Protein AF-A0A059X182-F1 (afdb_monomer)

Structure (mmCIF, N/CA/C/O backbone):
data_AF-A0A059X182-F1
#
_entry.id   AF-A0A059X182-F1
#
loop_
_atom_site.group_PDB
_atom_site.id
_atom_site.type_symbol
_atom_site.label_atom_id
_atom_site.label_alt_id
_atom_site.label_comp_id
_atom_site.label_asym_id
_atom_site.label_entity_id
_atom_site.label_seq_id
_atom_site.pdbx_PDB_ins_code
_atom_site.Cartn_x
_atom_site.Cartn_y
_atom_site.Cartn_z
_atom_site.occupancy
_atom_site.B_iso_or_equiv
_atom_site.auth_seq_id
_atom_site.auth_comp_id
_atom_site.auth_asym_id
_atom_site.auth_atom_id
_atom_site.pdbx_PDB_model_num
A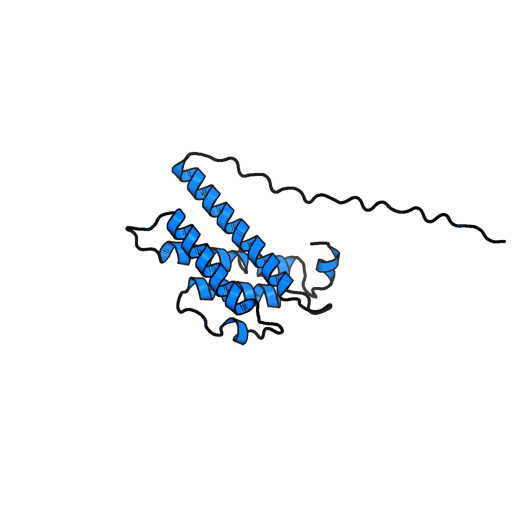TOM 1 N N . MET A 1 1 ? 13.615 12.307 -3.192 1.00 43.84 1 MET A N 1
ATOM 2 C CA . MET A 1 1 ? 14.083 12.114 -4.580 1.00 43.84 1 MET A CA 1
ATOM 3 C C . MET A 1 1 ? 14.734 13.406 -5.042 1.00 43.84 1 MET A C 1
ATOM 5 O O . MET A 1 1 ? 14.181 14.458 -4.745 1.00 43.84 1 MET A O 1
ATOM 9 N N . SER A 1 2 ? 15.906 13.357 -5.677 1.00 32.84 2 SER A N 1
ATOM 10 C CA . SER A 1 2 ? 16.503 14.549 -6.292 1.00 32.84 2 SER A CA 1
ATOM 11 C C . SER A 1 2 ? 15.835 14.832 -7.641 1.00 32.84 2 SER A C 1
ATOM 13 O O . SER A 1 2 ? 15.426 13.909 -8.342 1.00 32.84 2 SER A O 1
ATOM 15 N N . TRP A 1 3 ? 15.747 16.112 -8.004 1.00 40.00 3 TRP A N 1
ATOM 16 C CA . TRP A 1 3 ? 15.195 16.608 -9.273 1.00 40.00 3 TRP A CA 1
ATOM 17 C C . TRP A 1 3 ? 15.859 15.992 -10.519 1.00 40.00 3 TRP A C 1
ATOM 19 O O . TRP A 1 3 ? 15.271 15.950 -11.590 1.00 40.00 3 TRP A O 1
ATOM 29 N N . GLU A 1 4 ? 17.068 15.447 -10.392 1.00 35.78 4 GLU A N 1
ATOM 30 C CA . GLU A 1 4 ? 17.755 14.795 -11.511 1.00 35.78 4 GLU A CA 1
ATOM 31 C C . GLU A 1 4 ? 17.222 13.393 -11.832 1.00 35.78 4 GLU A C 1
ATOM 33 O O . GLU A 1 4 ? 17.220 13.003 -12.997 1.00 35.78 4 GLU A O 1
ATOM 38 N N . ALA A 1 5 ? 16.644 12.678 -10.858 1.00 44.47 5 ALA A N 1
ATOM 39 C CA . ALA A 1 5 ? 15.903 11.442 -11.138 1.00 44.47 5 ALA A CA 1
ATOM 40 C C . ALA A 1 5 ? 14.602 11.710 -11.929 1.00 44.47 5 ALA A C 1
ATOM 42 O O . ALA A 1 5 ? 14.077 10.815 -12.585 1.00 44.47 5 ALA A O 1
ATOM 43 N N . PHE A 1 6 ? 14.117 12.959 -11.903 1.00 45.34 6 PHE A N 1
ATOM 44 C CA . PHE A 1 6 ? 12.912 13.452 -12.583 1.00 45.34 6 PHE A CA 1
ATOM 45 C C . PHE A 1 6 ? 13.122 13.692 -14.088 1.00 45.34 6 PHE A C 1
ATOM 47 O O . PHE A 1 6 ? 12.164 13.747 -14.850 1.00 45.34 6 PHE A O 1
ATOM 54 N N . ARG A 1 7 ? 14.380 13.836 -14.530 1.00 42.16 7 ARG A N 1
ATOM 55 C CA . ARG A 1 7 ? 14.741 14.168 -15.920 1.00 42.16 7 ARG A CA 1
ATOM 56 C C . ARG A 1 7 ? 14.948 12.938 -16.812 1.00 42.16 7 ARG A C 1
ATOM 58 O O . ARG A 1 7 ? 15.054 13.076 -18.024 1.00 42.16 7 ARG A O 1
ATOM 65 N N . LEU A 1 8 ? 15.024 11.748 -16.211 1.00 46.28 8 LEU A N 1
ATOM 66 C CA . LEU A 1 8 ? 15.281 10.477 -16.901 1.00 46.28 8 LEU A CA 1
ATOM 67 C C . LEU A 1 8 ? 13.999 9.723 -17.286 1.00 46.28 8 LEU A C 1
ATOM 69 O O . LEU A 1 8 ? 14.058 8.727 -18.011 1.00 46.28 8 LEU A O 1
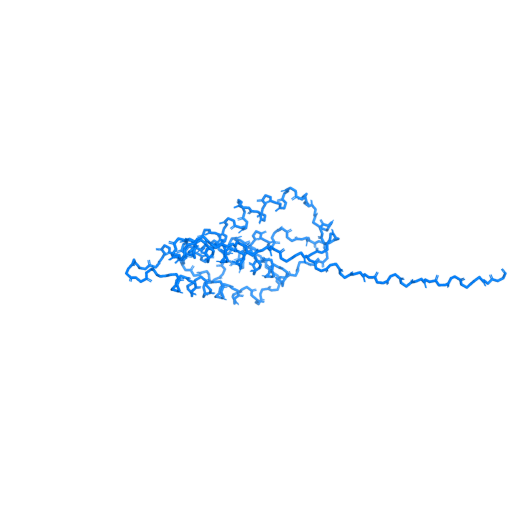ATOM 73 N N . THR A 1 9 ? 12.831 10.174 -16.819 1.00 51.69 9 THR A N 1
ATOM 74 C CA . THR A 1 9 ? 11.539 9.714 -17.335 1.00 51.69 9 THR A CA 1
ATOM 75 C C . THR A 1 9 ? 11.204 10.537 -18.568 1.00 51.69 9 THR A C 1
ATOM 77 O O . THR A 1 9 ? 11.085 11.752 -18.475 1.00 51.69 9 THR A O 1
ATOM 80 N N . SER A 1 10 ? 10.976 9.898 -19.712 1.00 53.91 10 SER A N 1
ATOM 81 C CA . SER A 1 10 ? 10.473 10.521 -20.952 1.00 53.91 10 SER A CA 1
ATOM 82 C C . SER A 1 10 ? 9.062 11.132 -20.822 1.00 53.91 10 SER A C 1
ATOM 84 O O . SER A 1 10 ? 8.423 11.394 -21.832 1.00 53.91 10 SER A O 1
ATOM 86 N N . LYS A 1 11 ? 8.543 11.264 -19.596 1.00 61.16 11 LYS A N 1
ATOM 87 C CA . LYS A 1 11 ? 7.168 11.625 -19.256 1.00 61.16 11 LYS A CA 1
ATOM 88 C C . LYS A 1 11 ? 7.162 12.966 -18.545 1.00 61.16 11 LYS A C 1
ATOM 90 O O . LYS A 1 11 ? 8.039 13.234 -17.720 1.00 61.16 11 LYS A O 1
ATOM 95 N N . SER A 1 12 ? 6.179 13.798 -18.854 1.00 61.97 12 SER A N 1
ATOM 96 C CA . SER A 1 12 ? 6.045 15.104 -18.227 1.00 61.97 12 SER A CA 1
ATOM 97 C C . SER A 1 12 ? 5.662 14.968 -16.742 1.00 61.97 12 SER A C 1
ATOM 99 O O . SER A 1 12 ? 5.053 13.975 -16.328 1.00 61.97 12 SER A O 1
ATOM 101 N N . PRO A 1 13 ? 5.964 15.977 -15.910 1.00 63.91 13 PRO A N 1
ATOM 102 C CA . PRO A 1 13 ? 5.547 15.997 -14.508 1.00 63.91 13 PRO A CA 1
ATOM 103 C C . PRO A 1 13 ? 4.027 15.855 -14.330 1.00 63.91 13 PRO A C 1
ATOM 105 O O . PRO A 1 13 ? 3.577 15.268 -13.348 1.00 63.91 13 PRO A O 1
ATOM 108 N N . ALA A 1 14 ? 3.246 16.360 -15.292 1.00 66.75 14 ALA A N 1
ATOM 109 C CA . ALA A 1 14 ? 1.792 16.239 -15.314 1.00 66.75 14 ALA A CA 1
ATOM 110 C C . ALA A 1 14 ? 1.348 14.785 -15.531 1.00 66.75 14 ALA A C 1
ATOM 112 O O . ALA A 1 14 ? 0.534 14.281 -14.766 1.00 66.75 14 ALA A O 1
ATOM 113 N N . GLU A 1 15 ? 1.942 14.072 -16.491 1.00 66.19 15 GLU A N 1
ATOM 114 C CA . GLU A 1 15 ? 1.655 12.648 -16.732 1.00 66.19 15 GLU A CA 1
ATOM 115 C C . GLU A 1 15 ? 2.007 11.775 -15.523 1.00 66.19 15 GLU A C 1
ATOM 117 O O . GLU A 1 15 ? 1.286 10.835 -15.186 1.00 66.19 15 GLU A O 1
ATOM 122 N N . LEU A 1 16 ? 3.102 12.101 -14.831 1.00 69.12 16 LEU A N 1
ATOM 123 C CA . LEU A 1 16 ? 3.462 11.445 -13.577 1.00 69.12 16 LEU A CA 1
ATOM 124 C C . LEU A 1 16 ? 2.435 11.710 -12.481 1.00 69.12 16 LEU A C 1
ATOM 126 O O . LEU A 1 16 ? 2.061 10.773 -11.783 1.00 69.12 16 LEU A O 1
ATOM 130 N N . TYR A 1 17 ? 1.956 12.944 -12.338 1.00 68.19 17 TYR A N 1
ATOM 131 C CA . TYR A 1 17 ? 0.900 13.266 -11.379 1.00 68.19 17 TYR A CA 1
ATOM 132 C C . TYR A 1 17 ? -0.408 12.543 -11.690 1.00 68.19 17 TYR A C 1
ATOM 134 O O . TYR A 1 17 ? -1.061 12.062 -10.769 1.00 68.19 17 TYR A O 1
ATOM 142 N N . THR A 1 18 ? -0.767 12.404 -12.963 1.00 74.81 18 THR A N 1
ATOM 143 C CA . THR A 1 18 ? -1.969 11.671 -13.371 1.00 74.81 18 THR A CA 1
ATOM 144 C C . THR A 1 18 ? -1.883 10.196 -12.978 1.00 74.81 18 THR A C 1
ATOM 146 O O . THR A 1 18 ? -2.834 9.656 -12.421 1.00 74.81 18 THR A O 1
ATOM 149 N N . VAL A 1 19 ? -0.737 9.541 -13.204 1.00 75.19 19 VAL A N 1
ATOM 150 C CA . VAL A 1 19 ? -0.600 8.092 -12.963 1.00 75.19 19 VAL A CA 1
ATOM 151 C C . VAL A 1 19 ? -0.193 7.752 -11.527 1.00 75.19 19 VAL A C 1
ATOM 153 O O . VAL A 1 19 ? -0.635 6.744 -10.993 1.00 75.19 19 VAL A O 1
ATOM 156 N N . MET A 1 20 ? 0.638 8.559 -10.868 1.00 79.31 20 MET A N 1
ATOM 157 C CA . MET A 1 20 ? 1.074 8.319 -9.481 1.00 79.31 20 MET A CA 1
ATOM 158 C C . MET A 1 20 ? 0.169 8.991 -8.440 1.00 79.31 20 MET A C 1
ATOM 160 O O . MET A 1 20 ? 0.293 8.720 -7.246 1.00 79.31 20 MET A O 1
ATOM 164 N N . GLY A 1 21 ? -0.699 9.903 -8.875 1.00 74.19 21 GLY A N 1
ATOM 165 C CA . GLY A 1 21 ? -1.553 10.709 -8.015 1.00 74.19 21 GLY A CA 1
ATOM 166 C C . GLY A 1 21 ? -2.890 10.053 -7.651 1.00 74.19 21 GLY A C 1
ATOM 167 O O . GLY A 1 21 ? -3.039 8.833 -7.765 1.00 74.19 21 GLY A O 1
ATOM 168 N N . PRO A 1 22 ? -3.870 10.864 -7.202 1.00 76.06 22 PRO A N 1
ATOM 169 C CA . PRO A 1 22 ? -5.122 10.398 -6.593 1.00 76.06 22 PRO A CA 1
ATOM 170 C C . PRO A 1 22 ? -5.973 9.477 -7.471 1.00 76.06 22 PRO A C 1
ATOM 172 O O . PRO A 1 22 ? -6.659 8.610 -6.945 1.00 76.06 22 PRO A O 1
ATOM 175 N N . ALA A 1 23 ? -5.918 9.649 -8.793 1.00 77.75 23 ALA A N 1
ATOM 176 C CA . ALA A 1 23 ? -6.672 8.841 -9.754 1.00 77.75 23 ALA A CA 1
ATOM 177 C C . ALA A 1 23 ? -5.889 7.622 -10.285 1.00 77.75 23 ALA A C 1
ATOM 179 O O . ALA A 1 23 ? -6.416 6.860 -11.088 1.00 77.75 23 ALA A O 1
ATOM 180 N N . GLY A 1 24 ? -4.635 7.444 -9.862 1.00 85.81 24 GLY A N 1
ATOM 181 C CA . GLY A 1 24 ? -3.772 6.356 -10.310 1.00 85.81 24 GLY A CA 1
ATOM 182 C C . GLY A 1 24 ? -3.313 5.481 -9.147 1.00 85.81 24 GLY A C 1
ATOM 183 O O . GLY A 1 24 ? -4.133 4.896 -8.442 1.00 85.81 24 GLY A O 1
ATOM 184 N N . VAL A 1 25 ? -2.001 5.386 -8.924 1.00 87.88 25 VAL A N 1
ATOM 185 C CA . VAL A 1 25 ? -1.405 4.526 -7.885 1.00 87.88 25 VAL A CA 1
ATOM 186 C C . VAL A 1 25 ? -1.960 4.831 -6.490 1.00 87.88 25 VAL A C 1
ATOM 188 O O . VAL A 1 25 ? -2.287 3.897 -5.761 1.00 87.88 25 VAL A O 1
ATOM 191 N N . ASP A 1 26 ? -2.114 6.106 -6.114 1.00 90.00 26 ASP A N 1
ATOM 192 C CA . ASP A 1 26 ? -2.691 6.459 -4.807 1.00 90.00 26 ASP A CA 1
ATOM 193 C C . ASP A 1 26 ? -4.153 6.009 -4.684 1.00 90.00 26 ASP A C 1
ATOM 195 O O . ASP A 1 26 ? -4.551 5.478 -3.650 1.00 90.00 26 ASP A O 1
ATOM 199 N N . GLY A 1 27 ? -4.938 6.175 -5.751 1.00 91.88 27 GLY A N 1
ATOM 200 C CA . GLY A 1 27 ? -6.338 5.752 -5.803 1.00 91.88 27 GLY A CA 1
ATOM 201 C C . GLY A 1 27 ? -6.497 4.243 -5.650 1.00 91.88 27 GLY A C 1
ATOM 202 O O . GLY A 1 27 ? -7.312 3.787 -4.853 1.00 91.88 27 GLY A O 1
ATOM 203 N N . LEU A 1 28 ? -5.660 3.461 -6.332 1.00 93.69 28 LEU A N 1
ATOM 204 C CA . LEU A 1 28 ? -5.655 2.001 -6.210 1.00 93.69 28 LEU A CA 1
ATOM 205 C C . LEU A 1 28 ? -5.266 1.541 -4.802 1.00 93.69 28 LEU A C 1
ATOM 207 O O . LEU A 1 28 ? -5.861 0.608 -4.270 1.00 93.69 28 LEU A O 1
ATOM 211 N N . VAL A 1 29 ? -4.304 2.209 -4.159 1.00 94.50 29 VAL A N 1
ATOM 212 C CA . VAL A 1 29 ? -3.959 1.914 -2.761 1.00 94.50 29 VAL A CA 1
ATOM 213 C C . VAL A 1 29 ? -5.136 2.229 -1.835 1.00 94.50 29 VAL A C 1
ATOM 215 O O . VAL A 1 29 ? -5.440 1.428 -0.953 1.00 94.50 29 VAL A O 1
ATOM 218 N N . ARG A 1 30 ? -5.848 3.342 -2.049 1.00 94.44 30 ARG A N 1
ATOM 219 C CA . ARG A 1 30 ? -7.070 3.667 -1.291 1.00 94.44 30 ARG A CA 1
ATOM 220 C C . ARG A 1 30 ? -8.163 2.620 -1.486 1.00 94.44 30 ARG A C 1
ATOM 222 O O . ARG A 1 30 ? -8.751 2.195 -0.499 1.00 94.44 30 ARG A O 1
ATOM 229 N N . GLN A 1 31 ? -8.394 2.173 -2.720 1.00 95.88 31 GLN A N 1
ATOM 230 C CA . GLN A 1 31 ? -9.343 1.095 -3.019 1.00 95.88 31 GLN A CA 1
ATOM 231 C C . GLN A 1 31 ? -8.947 -0.197 -2.301 1.00 95.88 31 GLN A C 1
ATOM 233 O O . GLN A 1 31 ? -9.769 -0.785 -1.611 1.00 95.88 31 GLN A O 1
ATOM 238 N N . ALA A 1 32 ? -7.671 -0.587 -2.345 1.00 96.25 32 ALA A N 1
ATOM 239 C CA . ALA A 1 32 ? -7.196 -1.768 -1.629 1.00 96.25 32 ALA A CA 1
ATOM 240 C C . ALA A 1 32 ? -7.440 -1.693 -0.112 1.00 96.25 32 ALA A C 1
ATOM 242 O O . ALA A 1 32 ? -7.826 -2.684 0.510 1.00 96.25 32 ALA A O 1
ATOM 243 N N . LEU A 1 33 ? -7.214 -0.523 0.492 1.00 95.69 33 LEU A N 1
ATOM 244 C CA . LEU A 1 33 ? -7.462 -0.288 1.915 1.00 95.69 33 LEU A CA 1
ATOM 245 C C . LEU A 1 33 ? -8.956 -0.315 2.258 1.00 95.69 33 LEU A C 1
ATOM 247 O O . LEU A 1 33 ? -9.332 -0.884 3.286 1.00 95.69 33 LEU A O 1
ATOM 251 N N . GLN A 1 34 ? -9.797 0.243 1.387 1.00 95.56 34 GLN A N 1
ATOM 252 C CA . GLN A 1 34 ? -11.251 0.195 1.515 1.00 95.56 34 GLN A CA 1
ATOM 253 C C . GLN A 1 34 ? -11.778 -1.242 1.416 1.00 95.56 34 GLN A C 1
ATOM 255 O O . GLN A 1 34 ? -12.623 -1.646 2.214 1.00 95.56 34 GLN A O 1
ATOM 260 N N . GLU A 1 35 ? -11.244 -2.041 0.495 1.00 96.19 35 GLU A N 1
ATOM 261 C CA . GLU A 1 35 ? -11.562 -3.466 0.375 1.00 96.19 35 GLU A CA 1
ATOM 262 C C . GLU A 1 35 ? -11.132 -4.239 1.626 1.00 96.19 35 GLU A C 1
ATOM 264 O O . GLU A 1 35 ? -11.874 -5.079 2.134 1.00 96.19 35 GLU A O 1
ATOM 269 N N . CYS A 1 36 ? -9.971 -3.910 2.208 1.00 94.94 36 CYS A N 1
ATOM 270 C CA . CYS A 1 36 ? -9.555 -4.506 3.480 1.00 94.94 36 CYS A CA 1
ATOM 271 C C . CYS A 1 36 ? -10.560 -4.216 4.602 1.00 94.94 36 CYS A C 1
ATOM 273 O O . CYS A 1 36 ? -10.840 -5.115 5.390 1.00 94.94 36 CYS A O 1
ATOM 275 N N . TRP A 1 37 ? -11.115 -3.002 4.667 1.00 94.75 37 TRP A N 1
ATOM 276 C CA . TRP A 1 37 ? -12.137 -2.625 5.653 1.00 94.75 37 TRP A CA 1
ATOM 277 C C . TRP A 1 37 ? -13.454 -3.362 5.416 1.00 94.75 37 TRP A C 1
ATOM 279 O O . TRP A 1 37 ? -14.009 -3.969 6.331 1.00 94.75 37 TRP A O 1
ATOM 289 N N . SER A 1 38 ? -13.914 -3.354 4.168 1.00 93.44 38 SER A N 1
ATOM 290 C CA . SER A 1 38 ? -15.203 -3.920 3.766 1.00 93.44 38 SER A CA 1
ATOM 291 C C . SER A 1 38 ? -15.222 -5.447 3.884 1.00 93.44 38 SER A C 1
ATOM 293 O O . SER A 1 38 ? -16.252 -6.024 4.210 1.00 93.44 38 SER A O 1
ATOM 295 N N . SER A 1 39 ? -14.067 -6.099 3.705 1.00 93.12 39 SER A N 1
ATOM 296 C CA . SER A 1 39 ? -13.919 -7.554 3.846 1.00 93.12 39 SER A CA 1
ATOM 297 C C . SER A 1 39 ? -14.006 -8.072 5.285 1.00 93.12 39 SER A C 1
ATOM 299 O O . SER A 1 39 ? -14.108 -9.282 5.486 1.00 93.12 39 SER A O 1
ATOM 301 N N . LEU A 1 40 ? -13.921 -7.196 6.293 1.00 93.06 40 LEU A N 1
ATOM 302 C CA . LEU A 1 40 ? -14.055 -7.616 7.685 1.00 93.06 40 LEU A CA 1
ATOM 303 C C . LEU A 1 40 ? -15.534 -7.846 8.034 1.00 93.06 40 LEU A C 1
ATOM 305 O O . LEU A 1 40 ? -16.360 -6.974 7.725 1.00 93.06 40 LEU A O 1
ATOM 309 N N . PRO A 1 41 ? -15.859 -8.961 8.723 1.00 92.38 41 PRO A N 1
ATOM 310 C CA . PRO A 1 41 ? -17.186 -9.182 9.290 1.00 92.38 41 PRO A CA 1
ATOM 311 C C . PRO A 1 41 ? -17.592 -8.011 10.180 1.00 92.38 41 PRO A C 1
ATOM 313 O O . PRO A 1 41 ? -16.756 -7.488 10.919 1.00 92.38 41 PRO A O 1
ATOM 316 N N . GLU A 1 42 ? -18.861 -7.609 10.124 1.00 90.25 42 GLU A N 1
ATOM 317 C CA . GLU A 1 42 ? -19.350 -6.415 10.831 1.00 90.25 42 GLU A CA 1
ATOM 318 C C . GLU A 1 42 ? -19.101 -6.496 12.339 1.00 90.25 42 GLU A C 1
ATOM 320 O O . GLU A 1 42 ? -18.607 -5.544 12.938 1.00 90.25 42 GLU A O 1
ATOM 325 N N . GLU A 1 43 ? -19.312 -7.679 12.916 1.00 88.50 43 GLU A N 1
ATOM 326 C CA . GLU A 1 43 ? -19.108 -7.996 14.335 1.00 88.50 43 GLU A CA 1
ATOM 327 C C . GLU A 1 43 ? -17.656 -7.812 14.811 1.00 88.50 43 GLU A C 1
ATOM 329 O O . GLU A 1 43 ? -17.391 -7.637 16.001 1.00 88.50 43 GLU A O 1
ATOM 334 N N . HIS A 1 44 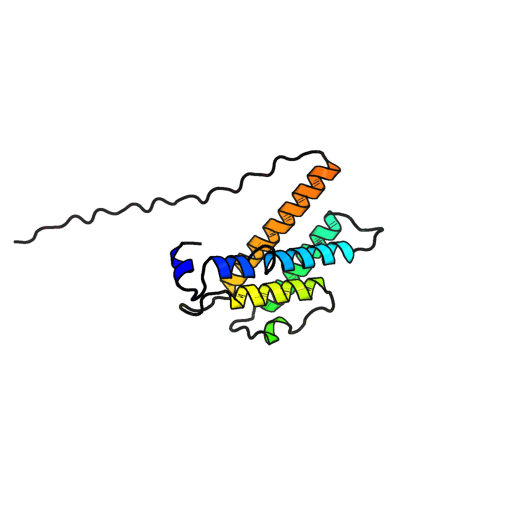? -16.690 -7.845 13.890 1.00 85.81 44 HIS A N 1
ATOM 335 C CA . HIS A 1 44 ? -15.258 -7.744 14.185 1.00 85.81 44 HIS A CA 1
ATOM 336 C C . HIS A 1 44 ? -14.583 -6.576 13.459 1.00 85.81 44 HIS A C 1
ATOM 338 O O . HIS A 1 44 ? -13.349 -6.478 13.432 1.00 85.81 44 HIS A O 1
ATOM 344 N N . ARG A 1 45 ? -15.373 -5.670 12.873 1.00 90.69 45 ARG A N 1
ATOM 345 C CA . ARG A 1 45 ? -14.891 -4.535 12.086 1.00 90.69 45 ARG A CA 1
ATOM 346 C C . ARG A 1 45 ? -14.365 -3.432 13.003 1.00 90.69 45 ARG A C 1
ATOM 348 O O . ARG A 1 45 ? -15.012 -2.422 13.258 1.00 90.69 45 ARG A O 1
ATOM 355 N N . THR A 1 46 ? -13.154 -3.644 13.504 1.00 92.94 46 THR A N 1
ATOM 356 C CA . THR A 1 46 ? -12.409 -2.682 14.321 1.00 92.94 46 THR A CA 1
ATOM 357 C C . THR A 1 46 ? -11.245 -2.087 13.536 1.00 92.94 46 THR A C 1
ATOM 359 O O . THR A 1 46 ? -10.710 -2.703 12.609 1.00 92.94 46 THR A O 1
ATOM 362 N N . PHE A 1 47 ? -10.813 -0.888 13.931 1.00 92.06 47 PHE A N 1
ATOM 363 C CA . PHE A 1 47 ? -9.665 -0.227 13.310 1.00 92.06 47 PHE A CA 1
ATOM 364 C C . PHE A 1 47 ? -8.374 -1.052 13.437 1.00 92.06 47 PHE A C 1
ATOM 366 O O . PHE A 1 47 ? -7.588 -1.122 12.493 1.00 92.06 47 PHE A O 1
ATOM 373 N N . ASP A 1 48 ? -8.179 -1.742 14.561 1.00 92.69 48 ASP A N 1
ATOM 374 C CA . ASP A 1 48 ? -7.002 -2.587 14.781 1.00 92.69 48 ASP A CA 1
ATOM 375 C C . ASP A 1 48 ? -7.023 -3.847 13.907 1.00 92.69 48 ASP A C 1
ATOM 377 O O . ASP A 1 48 ? -6.005 -4.197 13.298 1.00 92.69 48 ASP A O 1
ATOM 381 N N . ALA A 1 49 ? -8.187 -4.495 13.768 1.00 93.62 49 ALA A N 1
ATOM 382 C CA . ALA A 1 49 ? -8.356 -5.625 12.856 1.00 93.62 49 ALA A CA 1
ATOM 383 C C . ALA A 1 49 ? -8.096 -5.209 11.401 1.00 93.62 49 ALA A C 1
ATOM 385 O O . ALA A 1 49 ? -7.382 -5.903 10.671 1.00 93.62 49 ALA A O 1
ATOM 386 N N . TRP A 1 50 ? -8.604 -4.043 10.997 1.00 95.56 50 TRP A N 1
ATOM 387 C CA . TRP A 1 50 ? -8.351 -3.470 9.678 1.00 95.56 50 TRP A CA 1
ATOM 388 C C . TRP A 1 50 ? -6.877 -3.172 9.444 1.00 95.56 50 TRP A C 1
ATOM 390 O O . TRP A 1 50 ? -6.323 -3.596 8.429 1.00 95.56 50 TRP A O 1
ATOM 400 N N . ARG A 1 51 ? -6.215 -2.507 10.394 1.00 95.00 51 ARG A N 1
ATOM 401 C CA . ARG A 1 51 ? -4.792 -2.175 10.299 1.00 95.00 51 ARG A CA 1
ATOM 402 C C . ARG A 1 51 ? -3.949 -3.428 10.105 1.00 95.00 51 ARG A C 1
ATOM 404 O O . ARG A 1 51 ? -3.068 -3.448 9.244 1.00 95.00 51 ARG A O 1
ATOM 411 N N . LYS A 1 52 ? -4.234 -4.476 10.882 1.00 95.00 52 LYS A N 1
ATOM 412 C CA . LYS A 1 52 ? -3.561 -5.772 10.765 1.00 95.00 52 LYS A CA 1
ATOM 413 C C . LYS A 1 52 ? -3.808 -6.396 9.390 1.00 95.00 52 LYS A C 1
ATOM 415 O O . LYS A 1 52 ? -2.853 -6.726 8.696 1.00 95.00 52 LYS A O 1
ATOM 420 N N . ARG A 1 53 ? -5.065 -6.462 8.943 1.00 94.25 53 ARG A N 1
ATOM 421 C CA . ARG A 1 53 ? -5.450 -6.998 7.626 1.00 94.25 53 ARG A CA 1
ATOM 422 C C . ARG A 1 53 ? -4.770 -6.259 6.470 1.00 94.25 53 ARG A C 1
ATOM 424 O O . ARG A 1 53 ? -4.283 -6.900 5.537 1.00 94.25 53 ARG A O 1
ATOM 431 N N . ALA A 1 54 ? -4.724 -4.931 6.528 1.00 95.06 54 ALA A N 1
ATOM 432 C CA . ALA A 1 54 ? -4.071 -4.092 5.530 1.00 95.06 54 ALA A CA 1
ATOM 433 C C . ALA A 1 54 ? -2.557 -4.345 5.492 1.00 95.06 54 ALA A C 1
ATOM 435 O O . ALA A 1 54 ? -1.995 -4.559 4.415 1.00 95.06 54 ALA A O 1
ATOM 436 N N . ALA A 1 55 ? -1.904 -4.391 6.659 1.00 94.69 55 ALA A N 1
ATOM 437 C CA . ALA A 1 55 ? -0.480 -4.694 6.771 1.00 94.69 55 ALA A CA 1
ATOM 438 C C . ALA A 1 55 ? -0.146 -6.102 6.251 1.00 94.69 55 ALA A C 1
ATOM 440 O O . ALA A 1 55 ? 0.797 -6.253 5.476 1.00 94.69 55 ALA A O 1
ATOM 441 N N . ASP A 1 56 ? -0.950 -7.110 6.597 1.00 94.88 56 ASP A N 1
ATOM 442 C CA . ASP A 1 56 ? -0.777 -8.493 6.141 1.00 94.88 56 ASP A CA 1
ATOM 443 C C . ASP A 1 56 ? -0.945 -8.610 4.622 1.00 94.88 56 ASP A C 1
ATOM 445 O O . ASP A 1 56 ? -0.169 -9.292 3.949 1.00 94.88 56 ASP A O 1
ATOM 449 N N . THR A 1 57 ? -1.936 -7.914 4.061 1.00 94.44 57 THR A N 1
ATOM 450 C CA . THR A 1 57 ? -2.179 -7.869 2.613 1.00 94.44 57 THR A CA 1
ATOM 451 C C . THR A 1 57 ? -1.001 -7.222 1.896 1.00 94.44 57 THR A C 1
ATOM 453 O O . THR A 1 57 ? -0.476 -7.780 0.930 1.00 94.44 57 THR A O 1
ATOM 456 N N . PHE A 1 58 ? -0.516 -6.087 2.393 1.00 93.31 58 PHE A N 1
ATOM 457 C CA . PHE A 1 58 ? 0.641 -5.417 1.819 1.00 93.31 58 PHE A CA 1
ATOM 458 C C . PHE A 1 58 ? 1.917 -6.269 1.928 1.00 93.31 58 PHE A C 1
ATOM 460 O O . PHE A 1 58 ? 2.632 -6.440 0.941 1.00 93.31 58 PHE A O 1
ATOM 467 N N . ALA A 1 59 ? 2.172 -6.883 3.087 1.00 92.38 59 ALA A N 1
ATOM 468 C CA . ALA A 1 59 ? 3.337 -7.733 3.328 1.00 92.38 59 ALA A CA 1
ATOM 469 C C . ALA A 1 59 ? 3.332 -9.007 2.470 1.00 92.38 59 ALA A C 1
ATOM 471 O O . ALA A 1 59 ? 4.357 -9.345 1.869 1.00 92.38 59 ALA A O 1
ATOM 472 N N . ARG A 1 60 ? 2.186 -9.692 2.360 1.00 90.94 60 ARG A N 1
ATOM 473 C CA . ARG A 1 60 ? 2.011 -10.864 1.486 1.00 90.94 60 ARG A CA 1
ATOM 474 C C . ARG A 1 60 ? 2.362 -10.515 0.051 1.00 90.94 60 ARG A C 1
ATOM 476 O O . ARG A 1 60 ? 3.144 -11.219 -0.585 1.00 90.94 60 ARG A O 1
ATOM 483 N N . ASN A 1 61 ? 1.821 -9.412 -0.449 1.00 90.56 61 ASN A N 1
ATOM 484 C CA . ASN A 1 61 ? 2.090 -9.006 -1.811 1.00 90.56 61 ASN A CA 1
ATOM 485 C C . ASN A 1 61 ? 3.558 -8.589 -2.013 1.00 90.56 61 ASN A C 1
ATOM 487 O O . ASN A 1 61 ? 4.199 -9.041 -2.962 1.00 90.56 61 ASN A O 1
ATOM 491 N N . ARG A 1 62 ? 4.146 -7.864 -1.051 1.00 87.69 62 ARG A N 1
ATOM 492 C CA . ARG A 1 62 ? 5.576 -7.512 -1.034 1.00 87.69 62 ARG A CA 1
ATOM 493 C C . ARG A 1 62 ? 6.490 -8.730 -1.108 1.00 87.69 62 ARG A C 1
ATOM 495 O O . ARG A 1 62 ? 7.511 -8.675 -1.791 1.00 87.69 62 ARG A O 1
ATOM 502 N N . LYS A 1 63 ? 6.123 -9.828 -0.444 1.00 88.06 63 LYS A N 1
ATOM 503 C CA . LYS A 1 63 ? 6.877 -11.089 -0.468 1.00 88.06 63 LYS A CA 1
ATOM 504 C C . LYS A 1 63 ? 6.911 -11.728 -1.856 1.00 88.06 63 LYS A C 1
ATOM 506 O O . LYS A 1 63 ? 7.938 -12.280 -2.230 1.00 88.06 63 LYS A O 1
ATOM 511 N N . VAL A 1 64 ? 5.818 -11.655 -2.615 1.00 84.38 64 VAL A N 1
ATOM 512 C CA . VAL A 1 64 ? 5.780 -12.200 -3.982 1.00 84.38 64 VAL A CA 1
ATOM 513 C C . VAL A 1 64 ? 6.603 -11.341 -4.936 1.00 84.38 64 VAL A C 1
ATOM 515 O O . VAL A 1 64 ? 7.216 -11.866 -5.859 1.00 84.38 64 VAL A O 1
ATOM 518 N N . TRP A 1 65 ? 6.662 -10.030 -4.702 1.00 79.62 65 TRP A N 1
ATOM 519 C CA . TRP A 1 65 ? 7.373 -9.134 -5.608 1.00 79.62 65 TRP A CA 1
ATOM 520 C C . TRP A 1 65 ? 8.865 -8.994 -5.335 1.00 79.62 65 TRP A C 1
ATOM 522 O O . TRP A 1 65 ? 9.632 -8.790 -6.269 1.00 79.62 65 TRP A O 1
ATOM 532 N N . SER A 1 66 ? 9.297 -9.097 -4.076 1.00 80.06 66 SER A N 1
ATOM 533 C CA . SER A 1 66 ? 10.706 -8.939 -3.704 1.00 80.06 66 SER A CA 1
ATOM 534 C C . SER A 1 66 ? 11.702 -9.824 -4.480 1.00 80.06 66 SER A C 1
ATOM 536 O O . SER A 1 66 ? 12.806 -9.332 -4.729 1.00 80.06 66 SER A O 1
ATOM 538 N N . PRO A 1 67 ? 11.379 -11.062 -4.921 1.00 82.12 67 PRO A N 1
ATOM 539 C CA . PRO A 1 67 ? 12.292 -11.852 -5.750 1.00 82.12 67 PRO A CA 1
ATOM 540 C C . PRO A 1 67 ? 12.301 -11.464 -7.242 1.00 82.12 67 PRO A C 1
ATOM 542 O O . PRO A 1 67 ? 13.170 -11.933 -7.981 1.00 82.12 67 PRO A O 1
ATOM 545 N N . ILE A 1 68 ? 11.370 -10.628 -7.720 1.00 76.06 68 ILE A N 1
ATOM 546 C CA . ILE A 1 68 ? 11.217 -10.329 -9.150 1.00 76.06 68 ILE A CA 1
ATOM 547 C C . ILE A 1 68 ? 12.307 -9.348 -9.607 1.00 76.06 68 ILE A C 1
ATOM 549 O O . ILE A 1 68 ? 12.240 -8.143 -9.377 1.00 76.06 68 ILE A O 1
ATOM 553 N N . LYS A 1 69 ? 13.318 -9.861 -10.318 1.00 71.81 69 LYS A N 1
ATOM 554 C CA . LYS A 1 69 ? 14.436 -9.050 -10.844 1.00 71.81 69 LYS A CA 1
ATOM 555 C C . LYS A 1 69 ? 14.100 -8.300 -12.137 1.00 71.81 69 LYS A C 1
ATOM 557 O O . LYS A 1 69 ? 14.640 -7.226 -12.380 1.00 71.81 69 LYS A O 1
ATOM 562 N N . ARG A 1 70 ? 13.248 -8.877 -12.992 1.00 71.94 70 ARG A N 1
ATOM 563 C CA . ARG A 1 70 ? 12.817 -8.300 -14.279 1.00 71.94 70 ARG A CA 1
ATOM 564 C C . ARG A 1 70 ? 11.314 -8.511 -14.464 1.00 71.94 70 ARG A C 1
ATOM 566 O O . ARG A 1 70 ? 10.912 -9.470 -15.116 1.00 71.94 70 ARG A O 1
ATOM 573 N N . PRO A 1 71 ? 10.486 -7.649 -13.864 1.00 69.19 71 PRO A N 1
ATOM 574 C CA . PRO A 1 71 ? 9.045 -7.817 -13.915 1.00 6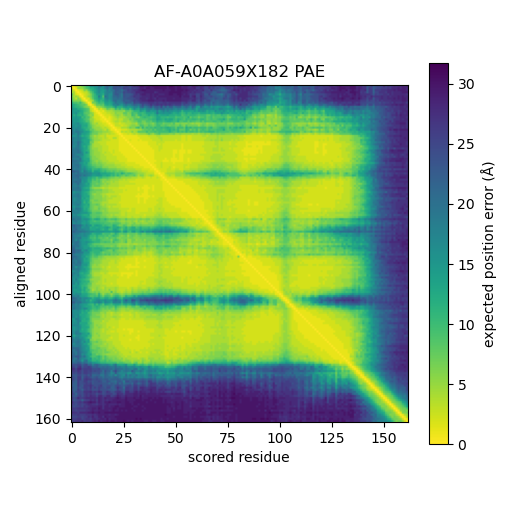9.19 71 PRO A CA 1
ATOM 575 C C . PRO A 1 71 ? 8.486 -7.629 -15.331 1.00 69.19 71 PRO A C 1
ATOM 577 O O . PRO A 1 71 ? 8.630 -6.554 -15.926 1.00 69.19 71 PRO A O 1
ATOM 580 N N . THR A 1 72 ? 7.802 -8.652 -15.846 1.00 73.06 72 THR A N 1
ATOM 581 C CA . THR A 1 72 ? 6.771 -8.483 -16.881 1.00 73.06 72 THR A CA 1
ATOM 582 C C . THR A 1 72 ? 5.444 -8.134 -16.197 1.00 73.06 72 THR A C 1
ATOM 584 O O . THR A 1 72 ? 5.261 -8.499 -15.036 1.00 73.06 72 THR A O 1
ATOM 587 N N . PRO A 1 73 ? 4.496 -7.448 -16.866 1.00 70.62 73 PRO A N 1
ATOM 588 C CA . PRO A 1 73 ? 3.172 -7.197 -16.294 1.00 70.62 73 PRO A CA 1
ATOM 589 C C . PRO A 1 73 ? 2.484 -8.470 -15.779 1.00 70.62 73 PRO A C 1
ATOM 591 O O . PRO A 1 73 ? 1.925 -8.446 -14.691 1.00 70.62 73 PRO A O 1
ATOM 594 N N . ALA A 1 74 ? 2.604 -9.588 -16.503 1.00 77.44 74 ALA A N 1
ATOM 595 C CA . ALA A 1 74 ? 2.040 -10.878 -16.102 1.00 77.44 74 ALA A CA 1
ATOM 596 C C . ALA A 1 74 ? 2.657 -11.423 -14.802 1.00 77.44 74 ALA A C 1
ATOM 598 O O . ALA A 1 74 ? 1.918 -11.828 -13.913 1.00 77.44 74 ALA A O 1
ATOM 599 N N . ALA A 1 75 ? 3.982 -11.314 -14.634 1.00 79.44 75 ALA A N 1
ATOM 600 C CA . ALA A 1 75 ? 4.680 -11.792 -13.436 1.00 79.44 75 ALA A CA 1
ATOM 601 C C . ALA A 1 75 ? 4.200 -11.118 -12.138 1.00 79.44 75 ALA A C 1
ATOM 603 O O . ALA A 1 75 ? 4.381 -11.649 -11.044 1.00 79.44 75 ALA A O 1
ATOM 604 N N . PHE A 1 76 ? 3.579 -9.937 -12.233 1.00 72.19 76 PHE A N 1
ATOM 605 C CA . PHE A 1 76 ? 2.977 -9.300 -11.069 1.00 72.19 76 PHE A CA 1
ATOM 606 C C . PHE A 1 76 ? 1.699 -9.983 -10.612 1.00 72.19 76 PHE A C 1
ATOM 608 O O . PHE A 1 76 ? 1.403 -9.887 -9.429 1.00 72.19 76 PHE A O 1
ATOM 615 N N . PHE A 1 77 ? 0.959 -10.651 -11.491 1.00 83.19 77 PHE A N 1
ATOM 616 C CA . PHE A 1 77 ? -0.306 -11.310 -11.164 1.00 83.19 77 PHE A CA 1
ATOM 617 C C . PHE A 1 77 ? -0.143 -12.807 -10.872 1.00 83.19 77 PHE A C 1
ATOM 619 O O . PHE A 1 77 ? -1.106 -13.456 -10.470 1.00 83.19 77 PHE A O 1
ATOM 626 N N . ASP A 1 78 ? 1.074 -13.340 -10.978 1.00 83.06 78 ASP A N 1
ATOM 627 C CA . ASP A 1 78 ? 1.376 -14.702 -10.546 1.00 83.06 78 ASP A CA 1
ATOM 628 C C . ASP A 1 78 ? 1.103 -14.870 -9.045 1.00 83.06 78 ASP A C 1
ATOM 630 O O . ASP A 1 78 ? 1.507 -14.046 -8.212 1.00 83.06 78 ASP A O 1
ATOM 634 N N . ASN A 1 79 ? 0.427 -15.970 -8.698 1.00 83.25 79 ASN A N 1
ATOM 635 C CA . ASN A 1 79 ? 0.012 -16.294 -7.330 1.00 83.25 79 ASN A CA 1
ATOM 636 C C . ASN A 1 79 ? -0.803 -15.170 -6.664 1.00 83.25 79 ASN A C 1
ATOM 638 O O . ASN A 1 79 ? -0.659 -14.907 -5.465 1.00 83.25 79 ASN A O 1
ATOM 642 N N . LEU A 1 80 ? -1.630 -14.471 -7.447 1.00 86.62 80 LEU A N 1
ATOM 643 C CA . LEU A 1 80 ? -2.566 -13.491 -6.920 1.00 86.62 80 LEU A CA 1
ATOM 644 C C . LEU A 1 80 ? -3.570 -14.185 -5.994 1.00 86.62 80 LEU A C 1
ATOM 646 O O . LEU A 1 80 ? -4.278 -15.103 -6.405 1.00 86.62 80 LEU A O 1
ATOM 650 N N . ALA A 1 81 ? -3.640 -13.733 -4.743 1.00 86.75 81 ALA A N 1
ATOM 651 C CA . ALA A 1 81 ? -4.685 -14.188 -3.837 1.00 86.75 81 ALA A CA 1
ATOM 652 C C . ALA A 1 81 ? -6.059 -13.720 -4.356 1.00 86.75 81 ALA A C 1
ATOM 654 O O . ALA A 1 81 ? -6.148 -12.621 -4.904 1.00 86.75 81 ALA A O 1
ATOM 655 N N . PRO A 1 82 ? -7.142 -14.486 -4.147 1.00 89.50 82 PRO A N 1
ATOM 656 C CA . PRO A 1 82 ? -8.455 -14.207 -4.737 1.00 89.50 82 PRO A CA 1
ATOM 657 C C . PRO A 1 82 ? -9.188 -13.009 -4.102 1.00 89.50 82 PRO A C 1
ATOM 659 O O . PRO A 1 82 ? -10.400 -12.880 -4.246 1.00 89.50 82 PRO A O 1
ATOM 662 N N . TYR A 1 83 ? -8.487 -12.135 -3.375 1.00 92.06 83 TYR A N 1
ATOM 663 C CA . TYR A 1 83 ? -9.083 -10.974 -2.725 1.00 92.06 83 TYR A CA 1
ATOM 664 C C . TYR A 1 83 ? -8.929 -9.721 -3.604 1.00 92.06 83 TYR A C 1
ATOM 666 O O . TYR A 1 83 ? -7.828 -9.450 -4.095 1.00 92.06 83 TYR A O 1
ATOM 674 N N . PRO A 1 84 ? -9.984 -8.898 -3.752 1.00 93.19 84 PRO A N 1
ATOM 675 C CA . PRO A 1 84 ? -9.919 -7.651 -4.521 1.00 93.19 84 PRO A CA 1
ATOM 676 C C . PRO A 1 84 ? -8.808 -6.699 -4.055 1.00 93.19 84 PRO A C 1
ATOM 678 O O . PRO A 1 84 ? -8.141 -6.064 -4.874 1.00 93.19 84 PRO A O 1
ATOM 681 N N . SER A 1 85 ? -8.541 -6.651 -2.744 1.00 94.56 85 SER A N 1
ATOM 682 C CA . SER A 1 85 ? -7.480 -5.824 -2.160 1.00 94.56 85 SER A CA 1
ATOM 683 C C . SER A 1 85 ? -6.082 -6.175 -2.683 1.00 94.56 85 SER A C 1
ATOM 685 O O . SER A 1 85 ? -5.278 -5.274 -2.940 1.00 94.56 85 SER A O 1
ATOM 687 N N . ASP A 1 86 ? -5.792 -7.462 -2.897 1.00 93.38 86 ASP A N 1
ATOM 688 C CA . ASP A 1 86 ? -4.553 -7.910 -3.534 1.00 93.38 86 ASP A CA 1
ATOM 689 C C . ASP A 1 86 ? -4.501 -7.436 -4.994 1.00 93.38 86 ASP A C 1
ATOM 691 O O . ASP A 1 86 ? -3.478 -6.904 -5.427 1.00 93.38 86 ASP A O 1
ATOM 695 N N . GLY A 1 87 ? -5.608 -7.554 -5.734 1.00 92.00 87 GLY A N 1
ATOM 696 C CA . GLY A 1 87 ? -5.718 -7.105 -7.126 1.00 92.00 87 GLY A CA 1
ATOM 697 C C . GLY A 1 87 ? -5.384 -5.622 -7.303 1.00 92.00 87 GLY A C 1
ATOM 698 O O . GLY A 1 87 ? -4.521 -5.272 -8.114 1.00 92.00 87 GLY A O 1
ATOM 699 N N . HIS A 1 88 ? -5.988 -4.752 -6.493 1.00 94.19 88 HIS A N 1
ATOM 700 C CA . HIS A 1 88 ? -5.720 -3.312 -6.525 1.00 94.19 88 HIS A CA 1
ATOM 701 C C . HIS A 1 88 ? -4.262 -2.977 -6.191 1.00 94.19 88 HIS A C 1
ATOM 703 O O . HIS A 1 88 ?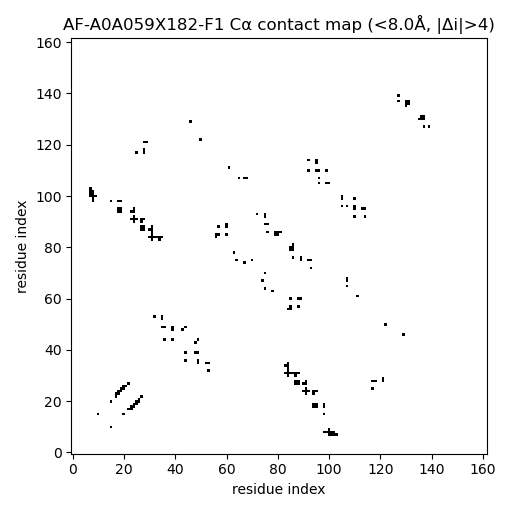 -3.629 -2.185 -6.894 1.00 94.19 88 HIS A O 1
ATOM 709 N N . LEU A 1 89 ? -3.683 -3.614 -5.165 1.00 92.12 89 LEU A N 1
ATOM 710 C CA . LEU A 1 89 ? -2.273 -3.409 -4.821 1.00 92.12 89 LEU A CA 1
ATOM 711 C C . LEU A 1 89 ? -1.341 -3.822 -5.962 1.00 92.12 89 LEU A C 1
ATOM 713 O O . LEU A 1 89 ? -0.354 -3.141 -6.233 1.00 92.12 89 LEU A O 1
ATOM 717 N N . ARG A 1 90 ? -1.657 -4.914 -6.655 1.00 89.00 90 ARG A N 1
ATOM 718 C CA . ARG A 1 90 ? -0.859 -5.442 -7.769 1.00 89.00 90 ARG A CA 1
ATOM 719 C C . ARG A 1 90 ? -0.911 -4.527 -8.978 1.00 89.00 90 ARG A C 1
ATOM 721 O O . ARG A 1 90 ? 0.133 -4.204 -9.539 1.00 89.00 90 ARG A O 1
ATOM 728 N N . GLN A 1 91 ? -2.096 -4.031 -9.316 1.00 89.56 91 GLN A N 1
ATOM 729 C CA . GLN A 1 91 ? -2.266 -3.014 -10.352 1.00 89.56 91 GLN A CA 1
ATOM 730 C C . GLN A 1 91 ? -1.479 -1.740 -10.021 1.00 89.56 91 GLN A C 1
ATOM 732 O O . GLN A 1 91 ? -0.767 -1.217 -10.878 1.00 89.56 91 GLN A O 1
ATOM 737 N N . ALA A 1 92 ? -1.525 -1.282 -8.766 1.00 90.00 92 ALA A N 1
ATOM 738 C CA . ALA A 1 92 ? -0.792 -0.099 -8.321 1.00 90.00 92 ALA A CA 1
ATOM 739 C C . ALA A 1 92 ? 0.728 -0.267 -8.499 1.00 90.00 92 ALA A C 1
ATOM 741 O O . ALA A 1 92 ? 1.419 0.651 -8.941 1.00 90.00 92 ALA A O 1
ATOM 742 N N . MET A 1 93 ? 1.247 -1.464 -8.225 1.00 85.25 93 MET A N 1
ATOM 743 C CA . MET A 1 93 ? 2.668 -1.797 -8.375 1.00 85.25 93 MET A CA 1
ATOM 744 C C . MET A 1 93 ? 3.104 -1.837 -9.831 1.00 85.25 93 MET A C 1
ATOM 746 O O . MET A 1 93 ? 4.156 -1.296 -10.173 1.00 85.25 93 MET A O 1
ATOM 750 N N . VAL A 1 94 ? 2.287 -2.448 -10.692 1.00 86.00 94 VAL A N 1
ATOM 751 C CA . VAL A 1 94 ? 2.521 -2.492 -12.139 1.00 86.00 94 VAL A CA 1
ATOM 752 C C . VAL A 1 94 ? 2.556 -1.074 -12.694 1.00 86.00 94 VAL A C 1
ATOM 754 O O . VAL A 1 94 ? 3.504 -0.718 -13.395 1.00 86.00 94 VAL A O 1
ATOM 757 N N . LEU A 1 95 ? 1.575 -0.239 -12.338 1.00 86.00 95 LEU A N 1
ATOM 758 C CA . LEU A 1 95 ? 1.537 1.158 -12.763 1.00 86.00 95 LEU A CA 1
ATOM 759 C C . LEU A 1 95 ? 2.758 1.925 -12.257 1.00 86.00 95 LEU A C 1
ATOM 761 O O . LEU A 1 95 ? 3.434 2.572 -13.055 1.00 86.00 95 LEU A O 1
ATOM 765 N N . CYS A 1 96 ? 3.112 1.785 -10.977 1.00 84.94 96 CYS A N 1
ATOM 766 C CA . CYS A 1 96 ? 4.315 2.400 -10.422 1.00 84.94 96 CYS A CA 1
ATOM 767 C C . CYS A 1 96 ? 5.575 1.970 -11.196 1.00 84.94 96 CYS A C 1
ATOM 769 O O . CYS A 1 96 ? 6.386 2.813 -11.574 1.00 84.94 96 CYS A O 1
ATOM 771 N N . TRP A 1 97 ? 5.723 0.680 -11.508 1.00 80.94 97 TRP A N 1
ATOM 772 C CA . TRP A 1 97 ? 6.834 0.148 -12.302 1.00 80.94 97 TRP A CA 1
ATOM 773 C C . TRP A 1 97 ? 6.868 0.688 -13.739 1.00 80.94 97 TRP A C 1
ATOM 775 O O . TRP A 1 97 ? 7.941 0.990 -14.266 1.00 80.94 97 TRP A O 1
ATOM 785 N N . MET A 1 98 ? 5.711 0.842 -14.386 1.00 79.56 98 MET A N 1
ATOM 786 C CA . MET A 1 98 ? 5.593 1.396 -15.742 1.00 79.56 98 MET A CA 1
ATOM 787 C C . MET A 1 98 ? 5.891 2.900 -15.813 1.00 79.56 98 MET A C 1
ATOM 789 O O . MET A 1 98 ? 6.178 3.426 -16.897 1.00 79.56 98 MET A O 1
ATOM 793 N N . MET A 1 99 ? 5.828 3.597 -14.679 1.00 78.69 99 MET A N 1
ATOM 794 C CA . MET A 1 99 ? 6.191 5.009 -14.566 1.00 78.69 99 MET A CA 1
ATOM 795 C C . MET A 1 99 ? 7.670 5.234 -14.251 1.00 78.69 99 MET A C 1
ATOM 797 O O . MET A 1 99 ? 8.152 6.349 -14.443 1.00 78.69 99 MET A O 1
ATOM 801 N N . MET A 1 100 ? 8.409 4.199 -13.842 1.00 76.25 100 MET A N 1
ATOM 802 C CA . MET A 1 100 ? 9.840 4.329 -13.580 1.00 76.25 100 MET A CA 1
ATOM 803 C C . MET A 1 100 ? 10.633 4.619 -14.867 1.00 76.25 100 MET A C 1
ATOM 805 O O . MET A 1 100 ? 10.338 4.047 -15.928 1.00 76.25 100 MET A O 1
ATOM 809 N N . PRO A 1 101 ? 11.669 5.474 -14.791 1.00 71.12 101 PRO A N 1
ATOM 810 C CA . PRO A 1 101 ? 12.509 5.793 -15.937 1.00 71.12 101 PRO A CA 1
ATOM 811 C C . PRO A 1 101 ? 13.178 4.539 -16.505 1.00 71.12 101 PRO A C 1
ATOM 813 O O . PRO A 1 101 ? 13.680 3.687 -15.775 1.00 71.12 101 PRO A O 1
ATOM 816 N N . ARG A 1 102 ? 13.168 4.407 -17.838 1.00 66.81 102 ARG A N 1
ATOM 817 C CA . ARG A 1 102 ? 13.802 3.271 -18.531 1.00 66.81 102 ARG A CA 1
ATOM 818 C C . ARG A 1 102 ? 15.321 3.437 -18.629 1.00 66.81 102 ARG A C 1
ATOM 820 O O . ARG A 1 102 ? 16.038 2.441 -18.606 1.00 66.81 102 ARG A O 1
ATOM 827 N N . ALA A 1 103 ? 15.793 4.679 -18.734 1.00 58.16 103 ALA A N 1
ATOM 828 C CA . ALA A 1 103 ? 17.210 5.015 -18.800 1.00 58.16 103 ALA A CA 1
ATOM 829 C C . ALA A 1 103 ? 17.827 4.992 -17.389 1.00 58.16 103 ALA A C 1
ATOM 831 O O . ALA A 1 103 ? 17.308 5.639 -16.485 1.00 58.16 103 ALA A O 1
ATOM 832 N N . GLY A 1 104 ? 18.918 4.238 -17.205 1.00 58.09 104 GLY A N 1
ATOM 833 C CA . GLY A 1 104 ? 19.604 4.076 -15.910 1.00 58.09 104 GLY A CA 1
ATOM 834 C C . GLY A 1 104 ? 19.290 2.780 -15.151 1.00 58.09 104 GLY A C 1
ATOM 835 O O . GLY A 1 104 ? 19.885 2.540 -14.106 1.00 58.09 104 GLY A O 1
ATOM 836 N N . GLY A 1 105 ? 18.421 1.923 -15.700 1.00 58.78 105 GLY A N 1
ATOM 837 C CA . GLY A 1 105 ? 18.031 0.648 -15.095 1.00 58.78 105 GLY A CA 1
ATOM 838 C C . GLY A 1 105 ? 16.885 0.826 -14.102 1.00 58.78 105 GLY A C 1
ATOM 839 O O . GLY A 1 105 ? 17.030 1.476 -13.073 1.00 58.78 105 GLY A O 1
ATOM 840 N N . ARG A 1 106 ? 15.721 0.242 -14.406 1.00 70.06 106 ARG A N 1
ATOM 841 C CA . ARG A 1 106 ? 14.621 0.190 -13.438 1.00 70.06 106 ARG A CA 1
ATOM 842 C C . ARG A 1 106 ? 15.034 -0.739 -12.298 1.00 70.06 106 ARG A C 1
ATOM 844 O O . ARG A 1 106 ? 15.153 -1.943 -12.521 1.00 70.06 106 ARG A O 1
ATOM 851 N N . ASP A 1 107 ? 15.239 -0.196 -11.102 1.00 72.25 107 ASP A N 1
ATOM 852 C CA . ASP A 1 107 ? 15.417 -1.009 -9.900 1.00 72.25 107 ASP A CA 1
ATOM 853 C C . ASP A 1 107 ? 14.062 -1.218 -9.223 1.00 72.25 107 ASP A C 1
ATOM 855 O O . ASP A 1 107 ? 13.340 -0.277 -8.880 1.00 72.25 107 ASP A O 1
ATOM 859 N N . PHE A 1 108 ? 13.716 -2.484 -9.017 1.00 75.75 108 PHE A N 1
ATOM 860 C CA . PHE A 1 108 ? 12.501 -2.871 -8.321 1.00 75.75 108 PHE A CA 1
ATOM 861 C C . PHE A 1 108 ? 12.473 -2.343 -6.878 1.00 75.75 108 PHE A C 1
ATOM 863 O O . PHE A 1 108 ? 11.412 -1.997 -6.355 1.00 75.75 108 PHE A O 1
ATOM 870 N N . LYS A 1 109 ? 13.643 -2.179 -6.248 1.00 78.88 109 LYS A N 1
ATOM 871 C CA . LYS A 1 109 ? 13.759 -1.595 -4.905 1.00 78.88 109 LYS A CA 1
ATOM 872 C C . LYS A 1 109 ? 13.179 -0.188 -4.825 1.00 78.88 109 LYS A C 1
ATOM 874 O O . LYS A 1 109 ? 12.671 0.189 -3.772 1.00 78.88 109 LYS A O 1
ATOM 879 N N . ASP A 1 110 ? 13.244 0.590 -5.901 1.00 80.12 110 ASP A N 1
ATOM 880 C CA . ASP A 1 110 ? 12.714 1.951 -5.900 1.00 80.12 110 ASP A CA 1
ATOM 881 C C . ASP A 1 110 ? 11.189 1.971 -6.004 1.00 80.12 110 ASP A C 1
ATOM 883 O O . ASP A 1 110 ? 10.554 2.768 -5.315 1.00 80.12 110 ASP A O 1
ATOM 887 N N . VAL A 1 111 ? 10.589 1.034 -6.747 1.00 81.62 111 VAL A N 1
ATOM 888 C CA . VAL A 1 111 ? 9.129 0.838 -6.743 1.00 81.62 111 VAL A CA 1
ATOM 889 C C . VAL A 1 111 ? 8.638 0.487 -5.346 1.00 81.62 111 VAL A C 1
ATOM 891 O O . VAL A 1 111 ? 7.699 1.112 -4.859 1.00 81.62 111 VAL A O 1
ATOM 894 N N . VAL A 1 112 ? 9.307 -0.445 -4.662 1.00 83.00 112 VAL A N 1
ATOM 895 C CA . VAL A 1 112 ? 8.936 -0.823 -3.290 1.00 83.00 112 VAL A CA 1
ATOM 896 C C 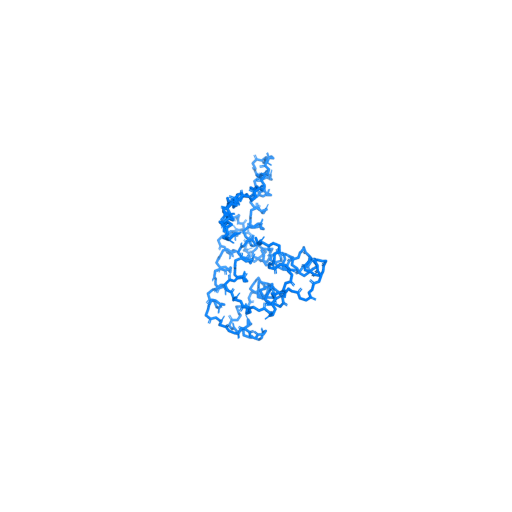. VAL A 1 112 ? 8.991 0.384 -2.353 1.00 83.00 112 VAL A C 1
ATOM 898 O O . VAL A 1 112 ? 8.049 0.598 -1.603 1.00 83.00 112 VAL A O 1
ATOM 901 N N . LYS A 1 113 ? 10.030 1.227 -2.431 1.00 85.31 113 LYS A N 1
ATOM 902 C CA . LYS A 1 113 ? 10.118 2.446 -1.604 1.00 85.31 113 LYS A CA 1
ATOM 903 C C . LYS A 1 113 ? 8.973 3.425 -1.871 1.00 85.31 113 LYS A C 1
ATOM 905 O O . LYS A 1 113 ? 8.457 4.027 -0.932 1.00 85.31 113 LYS A O 1
ATOM 910 N N . VAL A 1 114 ? 8.605 3.623 -3.138 1.00 86.25 114 VAL A N 1
ATOM 911 C CA . VAL A 1 114 ? 7.510 4.530 -3.517 1.00 86.25 114 VAL A CA 1
ATOM 912 C C . VAL A 1 114 ? 6.176 3.989 -3.017 1.00 86.25 114 VAL A C 1
ATOM 914 O O . VAL A 1 114 ? 5.416 4.728 -2.394 1.00 86.25 114 VAL A O 1
ATOM 917 N N . MET A 1 115 ? 5.923 2.698 -3.223 1.00 88.44 115 MET A N 1
ATOM 918 C CA . MET A 1 115 ? 4.715 2.038 -2.741 1.00 88.44 115 MET A CA 1
ATOM 919 C C . MET A 1 115 ? 4.630 2.026 -1.214 1.00 88.44 115 MET A C 1
ATOM 921 O O . MET A 1 115 ? 3.568 2.337 -0.686 1.00 88.44 115 MET A O 1
ATOM 925 N N . ASP A 1 116 ? 5.733 1.750 -0.509 1.00 90.75 116 ASP A N 1
ATOM 926 C CA . ASP A 1 116 ? 5.812 1.823 0.956 1.00 90.75 116 ASP A CA 1
ATOM 927 C C . ASP A 1 116 ? 5.410 3.233 1.432 1.00 90.75 116 ASP A C 1
ATOM 929 O O . ASP A 1 116 ? 4.572 3.376 2.320 1.00 90.75 116 ASP A O 1
ATOM 933 N N . ALA A 1 117 ? 5.938 4.290 0.804 1.00 89.00 117 ALA A N 1
ATOM 934 C CA . ALA A 1 117 ? 5.612 5.670 1.168 1.00 89.00 117 ALA A CA 1
ATOM 935 C C . ALA A 1 117 ? 4.137 6.032 0.909 1.00 89.00 117 ALA A C 1
ATOM 937 O O . ALA A 1 117 ? 3.506 6.681 1.745 1.00 89.00 117 ALA A O 1
ATOM 938 N N . ILE A 1 118 ? 3.574 5.614 -0.230 1.00 90.12 118 ILE A N 1
ATOM 939 C CA . ILE A 1 118 ? 2.160 5.853 -0.566 1.00 90.12 118 ILE A CA 1
ATOM 940 C C . ILE A 1 118 ? 1.247 5.082 0.392 1.00 90.12 118 ILE A C 1
ATOM 942 O O . ILE A 1 118 ? 0.275 5.643 0.898 1.00 90.12 118 ILE A O 1
ATOM 946 N N . PHE A 1 119 ? 1.568 3.820 0.674 1.00 92.31 119 PHE A N 1
ATOM 947 C CA . PHE A 1 119 ? 0.808 2.979 1.591 1.00 92.31 119 PHE A CA 1
ATOM 948 C C . PHE A 1 119 ? 0.787 3.570 3.003 1.00 92.31 119 PHE A C 1
ATOM 950 O O . PHE A 1 119 ? -0.291 3.795 3.548 1.00 92.31 119 PHE A O 1
ATOM 957 N N . GLN A 1 120 ? 1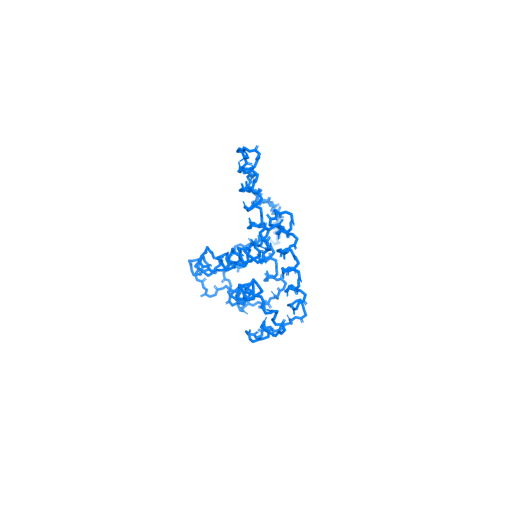.954 3.915 3.561 1.00 92.00 120 GLN A N 1
ATOM 958 C CA . GLN A 1 120 ? 2.038 4.511 4.899 1.00 92.00 120 GLN A CA 1
ATOM 959 C C . GLN A 1 120 ? 1.290 5.843 4.983 1.00 92.00 120 GLN A C 1
ATOM 961 O O . GLN A 1 120 ? 0.525 6.050 5.916 1.00 92.00 120 GLN A O 1
ATOM 966 N N . ARG A 1 121 ? 1.403 6.708 3.968 1.00 91.62 121 ARG A N 1
ATOM 967 C CA . ARG A 1 121 ? 0.643 7.966 3.924 1.00 91.62 121 ARG A CA 1
ATOM 968 C C . ARG A 1 121 ? -0.872 7.742 3.981 1.00 91.62 121 ARG A C 1
ATOM 970 O O . ARG A 1 121 ? -1.581 8.518 4.619 1.00 91.62 121 ARG A O 1
ATOM 977 N N . ASN A 1 122 ? -1.389 6.725 3.290 1.00 93.19 122 ASN A N 1
ATOM 978 C CA . ASN A 1 122 ? -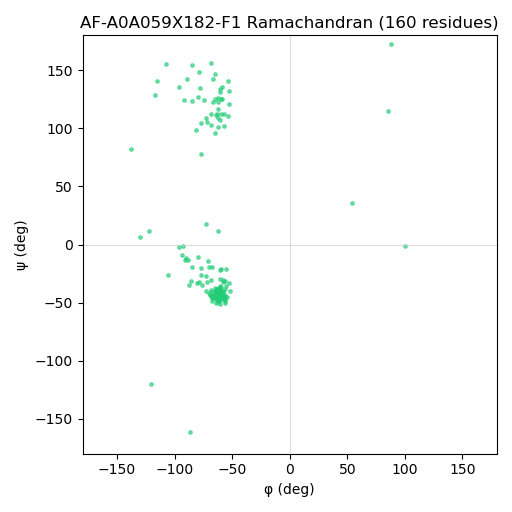2.822 6.426 3.320 1.00 93.19 122 ASN A CA 1
ATOM 979 C C . ASN A 1 122 ? -3.252 5.813 4.655 1.00 93.19 122 ASN A C 1
ATOM 981 O O . ASN A 1 122 ? -4.286 6.214 5.185 1.00 93.19 122 ASN A O 1
ATOM 985 N N . MET A 1 123 ? -2.439 4.920 5.226 1.00 93.00 123 MET A N 1
ATOM 986 C CA . MET A 1 123 ? -2.648 4.390 6.576 1.00 93.00 123 MET A CA 1
ATOM 987 C C . MET A 1 123 ? -2.711 5.517 7.614 1.00 93.00 123 MET A C 1
ATOM 989 O O . MET A 1 123 ? -3.658 5.582 8.390 1.00 93.00 123 MET A O 1
ATOM 993 N N . GLU A 1 124 ? -1.764 6.456 7.576 1.00 91.69 124 GLU A N 1
ATOM 994 C CA . GLU A 1 124 ? -1.743 7.639 8.446 1.00 91.69 124 GLU A CA 1
ATOM 995 C C . GLU A 1 124 ? -2.978 8.531 8.250 1.00 91.69 124 GLU A C 1
ATOM 997 O O . GLU A 1 124 ? -3.481 9.113 9.210 1.00 91.69 124 GLU A O 1
ATOM 1002 N N . SER A 1 125 ? -3.490 8.649 7.018 1.00 90.50 125 SER A N 1
ATOM 1003 C CA . SER A 1 125 ? -4.728 9.393 6.754 1.00 90.50 125 SER A CA 1
ATOM 1004 C C . SER A 1 125 ? -5.926 8.733 7.430 1.00 90.50 125 SER A C 1
ATOM 1006 O O . SER A 1 125 ? -6.690 9.417 8.097 1.00 90.50 125 SER A O 1
ATOM 1008 N N . TRP A 1 126 ? -6.052 7.412 7.319 1.00 91.88 126 TRP A N 1
ATOM 1009 C CA . TRP A 1 126 ? -7.112 6.655 7.984 1.00 91.88 126 TRP A CA 1
ATOM 1010 C C . TRP A 1 126 ? -6.993 6.700 9.509 1.00 91.88 126 TRP A C 1
ATOM 1012 O O . TRP A 1 126 ? -7.996 6.841 10.202 1.00 91.88 126 TRP A O 1
ATOM 1022 N N . GLU A 1 127 ? -5.777 6.621 10.054 1.00 89.75 127 GLU A N 1
ATOM 1023 C CA . GLU A 1 127 ? -5.531 6.793 11.491 1.00 89.75 127 GLU A CA 1
ATOM 1024 C C . GLU A 1 127 ? -5.956 8.178 11.977 1.00 89.75 127 GLU A C 1
ATOM 1026 O O . GLU A 1 127 ? -6.561 8.312 13.045 1.00 89.75 127 GLU A O 1
ATOM 1031 N N . PHE A 1 128 ? -5.647 9.208 11.191 1.00 87.81 128 PHE A N 1
ATOM 1032 C CA . PHE A 1 128 ? -6.055 10.574 11.470 1.00 87.81 128 PHE A CA 1
ATOM 1033 C C . PHE A 1 128 ? -7.580 10.720 11.469 1.00 87.81 128 PHE A C 1
ATOM 1035 O O . PHE A 1 128 ? -8.130 11.317 12.398 1.00 87.81 128 PHE A O 1
ATOM 1042 N N . ASP A 1 129 ? -8.256 10.144 10.476 1.00 87.31 129 ASP A N 1
ATOM 1043 C CA . ASP A 1 129 ? -9.713 10.177 10.364 1.00 87.31 129 ASP A CA 1
ATOM 1044 C C . ASP A 1 129 ? -10.355 9.425 11.538 1.00 87.31 129 ASP A C 1
ATOM 1046 O O . ASP A 1 129 ? -11.147 10.003 12.283 1.00 87.31 129 ASP A O 1
ATOM 1050 N N . ASN A 1 130 ? -9.924 8.189 11.811 1.00 88.12 130 ASN A N 1
ATOM 1051 C CA . ASN A 1 130 ? -10.400 7.403 12.951 1.00 88.12 130 ASN A CA 1
ATOM 1052 C C . ASN A 1 130 ? -10.227 8.162 14.273 1.00 88.12 130 ASN A C 1
ATOM 1054 O O . ASN A 1 130 ? -11.156 8.240 15.075 1.00 88.12 130 ASN A O 1
ATOM 1058 N N . ARG A 1 131 ? -9.065 8.783 14.502 1.00 87.62 131 ARG A N 1
ATOM 1059 C CA . ARG A 1 131 ? -8.830 9.595 15.703 1.00 87.62 131 ARG A CA 1
ATOM 1060 C C . ARG A 1 131 ? -9.767 10.799 15.773 1.00 87.62 131 ARG A C 1
ATOM 1062 O O . ARG A 1 131 ? -10.285 11.078 16.849 1.00 87.62 131 ARG A O 1
ATOM 1069 N N . THR A 1 132 ? -9.977 11.485 14.655 1.00 87.31 132 THR A N 1
ATOM 1070 C CA . THR A 1 132 ? -10.842 12.669 14.574 1.00 87.31 132 THR A CA 1
ATOM 1071 C C . THR A 1 132 ? -12.278 12.335 14.968 1.00 87.31 132 THR A C 1
ATOM 1073 O O . THR A 1 132 ? -12.877 13.068 15.754 1.00 87.31 132 THR A O 1
ATOM 1076 N N . PHE A 1 133 ? -12.801 11.202 14.495 1.00 83.88 133 PHE A N 1
ATOM 1077 C CA . PHE A 1 133 ? -14.181 10.786 14.757 1.00 83.88 133 PHE A CA 1
ATOM 1078 C C . PHE A 1 133 ? -14.380 10.035 16.083 1.00 83.88 133 PHE A C 1
ATOM 1080 O O . PHE A 1 133 ? -15.501 9.993 16.577 1.00 83.88 133 PHE A O 1
ATOM 1087 N N . THR A 1 134 ? -13.327 9.476 16.693 1.00 85.00 134 THR A N 1
ATOM 1088 C CA . THR A 1 134 ? -13.443 8.715 17.960 1.00 85.00 134 THR A CA 1
ATOM 1089 C C . THR A 1 134 ? -12.934 9.454 19.196 1.00 85.00 134 THR A C 1
ATOM 1091 O O . THR A 1 134 ? -13.371 9.160 20.305 1.00 85.00 134 THR A O 1
ATOM 1094 N N . LYS A 1 135 ? -11.990 10.392 19.044 1.00 77.88 135 LYS A N 1
ATOM 1095 C CA . LYS A 1 135 ? -11.297 11.070 20.159 1.00 77.88 135 LYS A CA 1
ATOM 1096 C C . LYS A 1 135 ? -11.288 12.601 20.037 1.00 77.88 135 LYS A C 1
ATOM 1098 O O . LYS A 1 135 ? -10.629 13.261 20.838 1.00 77.88 135 LYS A O 1
ATOM 1103 N N . GLY A 1 136 ? -11.999 13.162 19.056 1.00 68.12 136 GLY A N 1
ATOM 1104 C CA . GLY A 1 136 ? -12.042 14.600 18.776 1.00 68.12 136 GLY A CA 1
ATOM 1105 C C . GLY A 1 136 ? -10.931 15.084 17.829 1.00 68.12 136 GLY A C 1
ATOM 1106 O O . GLY A 1 136 ? -10.027 14.322 17.474 1.00 68.12 136 GLY A O 1
ATOM 1107 N N . PRO A 1 137 ? -10.983 16.356 17.386 1.00 68.19 137 PRO A N 1
ATOM 1108 C CA . PRO A 1 137 ? -10.148 16.862 16.300 1.00 68.19 137 PRO A CA 1
ATOM 1109 C C . PRO A 1 137 ? -8.655 16.801 16.641 1.00 68.19 137 PRO A C 1
ATOM 1111 O O . PRO A 1 137 ? -8.163 17.476 17.547 1.00 68.19 137 PRO A O 1
ATOM 1114 N N . ALA A 1 138 ? -7.907 16.003 15.879 1.00 63.66 138 ALA A N 1
ATOM 1115 C CA . ALA A 1 138 ? -6.457 15.939 15.979 1.00 63.66 138 ALA A CA 1
ATOM 1116 C C . ALA A 1 138 ? -5.809 16.973 15.044 1.00 63.66 138 ALA A C 1
ATOM 1118 O O . ALA A 1 138 ? -6.257 17.186 13.920 1.00 63.66 138 ALA A O 1
ATOM 1119 N N . LYS A 1 139 ? -4.704 17.603 15.465 1.00 66.69 139 LYS A N 1
ATOM 1120 C CA . LYS A 1 139 ? -3.864 18.384 14.541 1.00 66.69 139 LYS A CA 1
ATOM 1121 C C . LYS A 1 139 ? -3.059 17.423 13.670 1.00 66.69 139 LYS A C 1
ATOM 1123 O O . LYS A 1 139 ? -2.320 16.587 14.191 1.00 66.69 139 LYS A O 1
ATOM 1128 N N . ARG A 1 140 ? -3.184 17.548 12.347 1.00 63.69 140 ARG A N 1
ATOM 1129 C CA . ARG A 1 140 ? -2.405 16.752 11.390 1.00 63.69 140 ARG A CA 1
ATOM 1130 C C . ARG A 1 140 ? -0.929 17.127 11.538 1.00 63.69 140 ARG A C 1
ATOM 1132 O O . ARG A 1 140 ? -0.590 18.310 11.491 1.00 63.69 140 ARG A O 1
ATOM 1139 N N . ALA A 1 141 ? -0.056 16.146 11.765 1.00 62.56 141 ALA A N 1
ATOM 1140 C CA . ALA A 1 141 ? 1.373 16.410 11.895 1.00 62.56 141 ALA A CA 1
ATOM 1141 C C . ALA A 1 141 ? 1.901 17.003 10.578 1.00 62.56 141 ALA A C 1
ATOM 1143 O O . ALA A 1 141 ? 1.689 16.438 9.505 1.00 62.56 141 ALA A O 1
ATOM 1144 N N . ALA A 1 142 ? 2.561 18.161 10.648 1.00 55.66 142 ALA A N 1
ATOM 1145 C CA . ALA A 1 142 ? 3.126 18.797 9.465 1.00 55.66 142 ALA A CA 1
ATOM 1146 C C . ALA A 1 142 ? 4.169 17.871 8.821 1.00 55.66 142 ALA A C 1
ATOM 1148 O O . ALA A 1 142 ? 5.058 17.357 9.507 1.00 55.66 142 ALA A O 1
ATOM 1149 N N . ALA A 1 143 ? 4.076 17.675 7.501 1.00 55.22 143 ALA A N 1
ATOM 1150 C CA . ALA A 1 143 ? 5.051 16.897 6.747 1.00 55.22 143 ALA A CA 1
ATOM 1151 C C . ALA A 1 143 ? 6.464 17.432 7.030 1.00 55.22 143 ALA A C 1
ATOM 1153 O O . ALA A 1 143 ? 6.746 18.615 6.812 1.00 55.22 143 ALA A O 1
ATOM 1154 N N . LYS A 1 144 ? 7.357 16.574 7.547 1.00 48.94 144 LYS A N 1
ATOM 1155 C CA . LYS A 1 144 ? 8.748 16.954 7.826 1.00 48.94 144 LYS A CA 1
ATOM 1156 C C . LYS A 1 144 ? 9.378 17.466 6.530 1.00 48.94 144 LYS A C 1
ATOM 1158 O O . LYS A 1 144 ? 9.584 16.693 5.595 1.00 48.94 144 LYS A O 1
ATOM 1163 N N . LYS A 1 145 ? 9.688 18.768 6.479 1.00 40.53 145 LYS A N 1
ATOM 1164 C CA . LYS A 1 145 ? 10.429 19.365 5.360 1.00 40.53 145 LYS A CA 1
ATOM 1165 C C . LYS A 1 145 ? 11.722 18.561 5.154 1.00 40.53 145 LYS A C 1
ATOM 1167 O O . LYS A 1 145 ? 12.413 18.283 6.140 1.00 40.53 145 LYS A O 1
ATOM 1172 N N . PRO A 1 146 ? 12.063 18.168 3.915 1.00 40.50 146 PRO A N 1
ATOM 1173 C CA . PRO A 1 146 ? 13.289 17.429 3.659 1.00 40.50 146 PRO A CA 1
ATOM 1174 C C . PRO A 1 146 ? 14.485 18.263 4.129 1.00 40.50 146 PRO A C 1
ATOM 1176 O O . PRO A 1 146 ? 14.631 19.420 3.734 1.00 40.50 146 PRO A O 1
ATOM 1179 N N . LYS A 1 147 ? 15.332 17.687 4.995 1.00 42.53 147 LYS A N 1
ATOM 1180 C CA . LYS A 1 147 ? 16.590 18.315 5.417 1.00 42.53 147 LYS A CA 1
ATOM 1181 C C . LYS A 1 147 ? 17.453 18.521 4.173 1.00 42.53 147 LYS A C 1
ATOM 1183 O O . LYS A 1 147 ? 18.007 17.567 3.632 1.00 42.53 147 LYS A O 1
ATOM 1188 N N . THR A 1 148 ? 17.579 19.763 3.726 1.00 41.06 148 THR A N 1
ATOM 1189 C CA . THR A 1 148 ? 18.583 20.177 2.749 1.00 41.06 148 THR A CA 1
ATOM 1190 C C . THR A 1 148 ? 19.958 19.994 3.382 1.00 41.06 148 THR A C 1
ATOM 1192 O O . THR A 1 148 ? 20.447 20.843 4.124 1.00 41.06 148 THR A O 1
ATOM 1195 N N . THR A 1 149 ? 20.608 18.864 3.108 1.00 45.97 149 THR A N 1
ATOM 1196 C CA . THR A 1 149 ? 22.049 18.721 3.326 1.00 45.97 149 THR A CA 1
ATOM 1197 C C . THR A 1 149 ? 22.752 19.727 2.425 1.00 45.97 149 THR A C 1
ATOM 1199 O O . THR A 1 149 ? 22.882 19.506 1.220 1.00 45.97 149 THR A O 1
ATOM 1202 N N . LYS A 1 150 ? 23.179 20.857 3.001 1.00 46.28 150 LYS A N 1
ATOM 1203 C CA . LYS A 1 150 ? 24.100 21.798 2.360 1.00 46.28 150 LYS A CA 1
ATOM 1204 C C . LYS A 1 150 ? 25.372 21.024 1.999 1.00 46.28 150 LYS A C 1
ATOM 1206 O O . LYS A 1 150 ? 26.186 20.733 2.872 1.00 46.28 150 LYS A O 1
ATOM 1211 N N . LYS A 1 151 ? 25.542 20.654 0.725 1.00 43.84 151 LYS A N 1
ATOM 1212 C CA . LYS A 1 151 ? 26.838 20.191 0.213 1.00 43.84 151 LYS A CA 1
ATOM 1213 C C . LYS A 1 151 ? 27.810 21.362 0.340 1.00 43.84 151 LYS A C 1
ATOM 1215 O O . LYS A 1 151 ? 27.645 22.376 -0.333 1.00 43.84 151 LYS A O 1
ATOM 1220 N N . ALA A 1 152 ? 28.797 21.222 1.220 1.00 45.94 152 ALA A N 1
ATOM 1221 C CA . ALA A 1 152 ? 29.921 22.137 1.305 1.00 45.94 152 ALA A CA 1
ATOM 1222 C C . ALA A 1 152 ? 30.653 22.144 -0.046 1.00 45.94 152 ALA A C 1
ATOM 1224 O O . ALA A 1 152 ? 31.243 21.143 -0.459 1.00 45.94 152 ALA A O 1
ATOM 1225 N N . VAL A 1 153 ? 30.580 23.268 -0.754 1.00 44.81 153 VAL A N 1
ATOM 1226 C CA . VAL A 1 153 ? 31.371 23.513 -1.958 1.00 44.81 153 VAL A CA 1
ATOM 1227 C C . VAL A 1 153 ? 32.829 23.643 -1.514 1.00 44.81 153 VAL A C 1
ATOM 1229 O O . VAL A 1 153 ? 33.228 24.662 -0.954 1.00 44.81 153 VAL A O 1
ATOM 1232 N N . LYS A 1 154 ? 33.637 22.597 -1.730 1.00 44.06 154 LYS A N 1
ATOM 1233 C CA . LYS A 1 154 ? 35.099 22.697 -1.622 1.00 44.06 154 LYS A CA 1
ATOM 1234 C C . LYS A 1 154 ? 35.581 23.694 -2.681 1.00 44.06 154 LYS A C 1
ATOM 1236 O O . LYS A 1 154 ? 35.558 23.382 -3.871 1.00 44.06 154 LYS A O 1
ATOM 1241 N N . LYS A 1 155 ? 36.030 24.879 -2.249 1.00 40.53 155 LYS A N 1
ATOM 1242 C CA . LYS A 1 155 ? 36.834 25.802 -3.066 1.00 40.53 155 LYS A CA 1
ATOM 1243 C C . LYS A 1 155 ? 38.044 25.029 -3.606 1.00 40.53 155 LYS A C 1
ATOM 1245 O O . LYS A 1 155 ? 38.928 24.660 -2.838 1.00 40.53 155 LYS A O 1
ATOM 1250 N N . LYS A 1 156 ? 38.084 24.773 -4.917 1.00 42.22 156 LYS A N 1
ATOM 1251 C CA . LYS A 1 156 ? 39.325 24.398 -5.605 1.00 42.22 156 LYS A CA 1
ATOM 1252 C C . LYS A 1 156 ? 40.190 25.651 -5.698 1.00 42.22 156 LYS A C 1
ATOM 1254 O O . LYS A 1 156 ? 39.868 26.575 -6.438 1.00 42.22 156 LYS A O 1
ATOM 1259 N N . THR A 1 157 ? 41.271 25.681 -4.933 1.00 40.47 157 THR A N 1
ATOM 1260 C CA . THR A 1 157 ? 42.359 26.647 -5.073 1.00 40.47 157 THR A CA 1
ATOM 1261 C C . THR A 1 157 ? 43.011 26.432 -6.440 1.00 40.47 157 THR A C 1
ATOM 1263 O O . THR A 1 157 ? 43.615 25.390 -6.692 1.00 40.47 157 THR A O 1
ATOM 1266 N N . VAL A 1 158 ? 42.851 27.394 -7.349 1.00 41.94 158 VAL A N 1
ATOM 1267 C CA . VAL A 1 158 ? 43.561 27.419 -8.633 1.00 41.94 158 VAL A CA 1
ATOM 1268 C C . VAL A 1 158 ? 45.020 27.766 -8.341 1.00 41.94 158 VAL A C 1
ATOM 1270 O O . VAL A 1 158 ? 45.344 28.905 -8.014 1.00 41.94 158 VAL A O 1
ATOM 1273 N N . LYS A 1 159 ? 45.908 26.772 -8.423 1.00 40.19 159 LYS A N 1
ATOM 1274 C CA . LYS A 1 159 ? 47.359 26.977 -8.367 1.00 40.19 159 LYS A CA 1
ATOM 1275 C C . LYS A 1 159 ? 47.817 27.410 -9.762 1.00 40.19 159 LYS A C 1
ATOM 1277 O O . LYS A 1 159 ? 47.954 26.578 -10.656 1.00 40.19 159 LYS A O 1
ATOM 1282 N N . LYS A 1 160 ? 47.983 28.721 -9.949 1.00 37.59 160 LYS A N 1
ATOM 1283 C CA . LYS A 1 160 ? 48.545 29.335 -11.160 1.00 37.59 160 LYS A CA 1
ATOM 1284 C C . LYS A 1 160 ? 49.971 28.797 -11.356 1.00 37.59 160 LYS A C 1
ATOM 1286 O O . LYS A 1 160 ? 50.776 28.838 -10.427 1.00 37.59 160 LYS A O 1
ATOM 1291 N N . ARG A 1 161 ? 50.254 28.228 -12.528 1.00 41.16 161 ARG A N 1
ATOM 1292 C CA . ARG A 1 161 ? 51.588 27.788 -12.948 1.00 41.16 161 ARG A CA 1
ATOM 1293 C C . ARG A 1 161 ? 51.973 28.611 -14.176 1.00 41.16 161 ARG A C 1
ATOM 1295 O O . ARG A 1 161 ? 51.222 28.586 -15.146 1.00 41.16 161 ARG A O 1
ATOM 1302 N N . ARG A 1 162 ? 53.172 29.194 -14.082 1.00 39.31 162 ARG A N 1
ATOM 1303 C CA . ARG A 1 162 ? 53.904 30.036 -15.041 1.00 39.31 162 ARG A CA 1
ATOM 1304 C C . ARG A 1 162 ? 53.461 31.491 -15.093 1.00 39.31 162 ARG A C 1
ATOM 1306 O O . ARG A 1 162 ? 52.269 31.755 -15.345 1.00 39.31 162 ARG A O 1
#

Secondary structure (DSSP, 8-state):
--TTTTSSSSS-HHHHHHHHSTTTHHHHHHHHHHHHHHTS-GGG--HHHHHHHHHHHHHHHHHHHTT-SS--TGGGTTT--SSHHHHHHHHHHHHHHHHS-STT---HHHHHHHHHHHHHHHHHHHHHHHHHHHH-PPPPPPP-------------------

Radius of gyration: 20.44 Å; Cα contacts (8 Å, |Δi|>4): 119; chains: 1; bounding box: 73×46×41 Å

Mean predi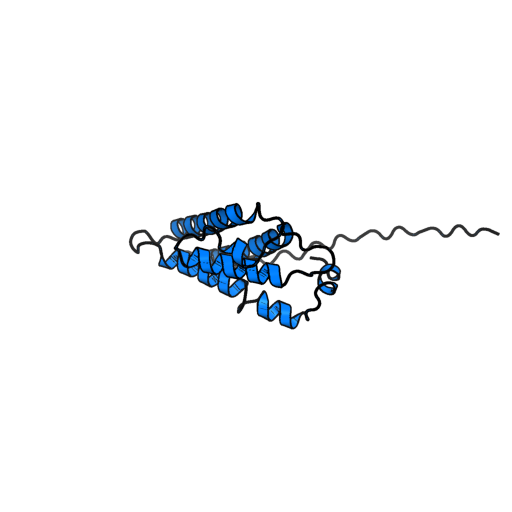cted aligned error: 11.66 Å

Solvent-accessible surface area (backbone atoms only — not comparable to full-atom values): 9772 Å² total; per-residue (Å²): 134,63,76,70,72,59,69,44,30,100,56,54,75,64,60,48,46,53,50,58,24,71,84,25,31,45,32,27,45,52,49,19,51,51,41,39,48,66,70,40,58,78,95,63,62,40,72,66,54,32,53,50,50,42,50,51,52,51,49,56,53,48,61,68,50,70,77,51,83,78,79,48,78,66,66,62,57,60,88,62,60,97,46,69,32,53,53,29,44,40,52,23,50,50,52,50,53,73,64,48,32,73,65,88,61,70,56,61,69,56,45,53,54,52,50,51,52,53,50,51,53,51,52,53,50,52,53,50,49,53,40,32,79,74,74,44,86,67,82,80,79,76,80,80,74,79,82,79,75,78,76,80,79,78,82,78,81,80,79,86,78,135

Foldseek 3Di:
DDCVQVVLFPDDPVRCCCQLHCVHLLVLLVVLLVLLQVPDDPVPNDLVSSVVSSVVLLVVLCVQQVVDADDDLVSLCPPQDPGVSSVSNSRSLSSLQVRRRPPPDRDSVVSVVSSVVSNVVVSLVVVQVCCCVPPNHDDDPPDPDPPPPPDPDPPDDPPDDD

pLDDT: mean 76.2, std 18.46, range [32.84, 96.25]

Sequence (162 aa):
MSWEAFRLTSKSPAELYTVMGPAGVDGLVRQALQECWSSLPEEHRTFDAWRKRAADTFARNRKVWSPIKRPTPAAFFDNLAPYPSDGHLRQAMVLCWMMMPRAGGRDFKDVVKVMDAIFQRNMESWEFDNRTFTKGPAKRAAAKKPKTTKKAVKKKTVKKRR

Nearest PDB structures (foldseek):
  9gtv-assembly1_B  TM=2.638E-01  e=6.767E+00  Salmonella enterica subsp. enterica serovar Typhimurium